Protein AF-A0A8T6TH64-F1 (afdb_monomer)

Secondary structure (DSSP, 8-state):
--GGGTHHHHHHHHHHHT--HHHHHHHHHHHHHHHHTTGGGSPPHHHHHHHHTTS-EEEE---TTHHHHTTT----SEEEE-THHHHHHHTTT--

Structure (mmCIF, N/CA/C/O backbone):
data_AF-A0A8T6TH64-F1
#
_entry.id   AF-A0A8T6TH64-F1
#
loop_
_atom_site.group_PDB
_atom_site.id
_atom_site.type_symbol
_atom_site.label_atom_id
_atom_site.label_alt_id
_atom_site.label_comp_id
_atom_site.label_asym_id
_atom_site.label_entity_id
_atom_site.label_seq_id
_atom_site.pdbx_PDB_ins_code
_atom_site.Cartn_x
_atom_site.Cartn_y
_atom_site.Cartn_z
_atom_site.occupancy
_atom_site.B_iso_or_equiv
_atom_site.auth_seq_id
_atom_site.auth_comp_id
_atom_site.auth_asym_id
_atom_site.auth_atom_id
_atom_site.pdbx_PDB_model_num
ATOM 1 N N . MET A 1 1 ? 5.323 10.216 -2.549 1.00 64.62 1 MET A N 1
ATOM 2 C CA . MET A 1 1 ? 6.355 9.314 -1.977 1.00 64.62 1 MET A CA 1
ATOM 3 C C . MET A 1 1 ? 7.738 9.858 -2.325 1.00 64.62 1 MET A C 1
ATOM 5 O O . MET A 1 1 ? 7.853 10.491 -3.363 1.00 64.62 1 MET A O 1
ATOM 9 N N . LYS A 1 2 ? 8.769 9.644 -1.494 1.00 85.81 2 LYS A N 1
ATOM 10 C CA . LYS A 1 2 ? 10.169 9.935 -1.868 1.00 85.81 2 LYS A CA 1
ATOM 11 C C . LYS A 1 2 ? 10.774 8.686 -2.507 1.00 85.81 2 LYS A C 1
ATOM 13 O O . LYS A 1 2 ? 11.131 7.762 -1.775 1.00 85.81 2 LYS A O 1
ATOM 18 N N . PHE A 1 3 ? 10.789 8.623 -3.838 1.00 86.19 3 PHE A N 1
ATOM 19 C CA . PHE A 1 3 ? 11.204 7.429 -4.585 1.00 86.19 3 PHE A CA 1
ATOM 20 C C . PHE A 1 3 ? 12.642 7.012 -4.266 1.00 86.19 3 PHE A C 1
ATOM 22 O O . PHE A 1 3 ? 12.934 5.827 -4.167 1.00 86.19 3 PHE A O 1
ATOM 29 N N . GLU A 1 4 ? 13.511 7.973 -3.970 1.00 94.12 4 GLU A N 1
ATOM 30 C CA . GLU A 1 4 ? 14.923 7.756 -3.647 1.00 94.12 4 GLU A CA 1
ATOM 31 C C . GLU A 1 4 ? 15.105 6.847 -2.423 1.00 94.12 4 GLU A C 1
ATOM 33 O O . GLU A 1 4 ? 16.090 6.122 -2.315 1.00 94.12 4 GLU A O 1
ATOM 38 N N . LYS A 1 5 ? 14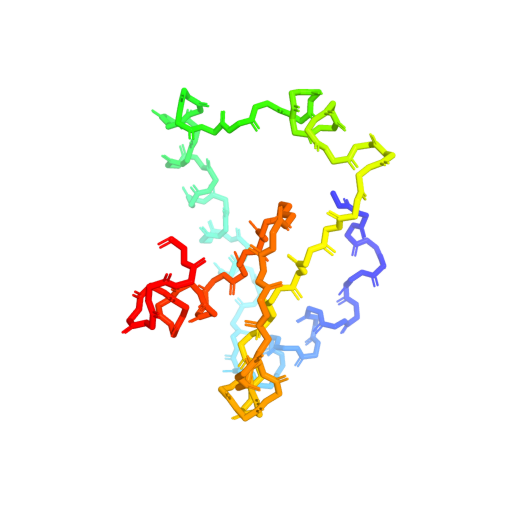.138 6.847 -1.493 1.00 94.50 5 LYS A N 1
ATOM 39 C CA . LYS A 1 5 ? 14.148 5.945 -0.330 1.00 94.50 5 LYS A CA 1
ATOM 40 C C . LYS A 1 5 ? 13.709 4.517 -0.664 1.00 9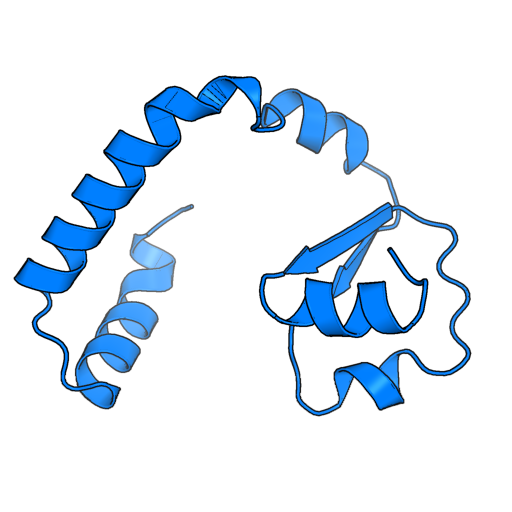4.50 5 LYS A C 1
ATOM 42 O O . LYS A 1 5 ? 13.979 3.609 0.115 1.00 94.50 5 LYS A O 1
ATOM 47 N N . TRP A 1 6 ? 12.995 4.339 -1.770 1.00 93.19 6 TRP A N 1
ATOM 48 C CA . TRP A 1 6 ? 12.385 3.082 -2.208 1.00 93.19 6 TRP A CA 1
ATOM 49 C C . TRP A 1 6 ? 13.141 2.415 -3.361 1.00 93.19 6 TRP A C 1
ATOM 51 O O . TRP A 1 6 ? 12.970 1.221 -3.590 1.00 93.19 6 TRP A O 1
ATOM 61 N N . GLU A 1 7 ? 13.991 3.164 -4.064 1.00 94.62 7 GLU A N 1
ATOM 62 C CA . GLU A 1 7 ? 14.659 2.730 -5.291 1.00 94.62 7 GLU A CA 1
ATOM 63 C C . GLU A 1 7 ? 15.431 1.411 -5.124 1.00 94.62 7 GLU A C 1
ATOM 65 O O . GLU A 1 7 ? 15.393 0.559 -6.012 1.00 94.62 7 GLU A O 1
ATOM 70 N N . SER A 1 8 ? 16.107 1.204 -3.988 1.00 95.69 8 SER A N 1
ATOM 71 C CA . SER A 1 8 ? 16.842 -0.041 -3.727 1.00 95.69 8 SER A CA 1
ATOM 72 C C . SER A 1 8 ? 15.921 -1.261 -3.653 1.00 95.69 8 SER A C 1
ATOM 74 O O . SER A 1 8 ? 16.237 -2.298 -4.235 1.00 95.69 8 SER A O 1
ATOM 76 N N . TYR A 1 9 ? 14.770 -1.133 -2.989 1.00 95.25 9 TYR A N 1
ATOM 77 C CA . TYR A 1 9 ? 13.765 -2.192 -2.902 1.00 95.25 9 TYR A CA 1
ATOM 78 C C . TYR A 1 9 ? 13.119 -2.451 -4.260 1.00 95.25 9 TYR A C 1
ATOM 80 O O . TYR A 1 9 ? 13.010 -3.603 -4.667 1.00 95.25 9 TYR A O 1
ATOM 88 N N . TYR A 1 10 ? 12.767 -1.392 -4.994 1.00 94.25 10 TYR A N 1
ATOM 89 C CA . TYR A 1 10 ? 12.234 -1.508 -6.353 1.00 94.25 10 TYR A CA 1
ATOM 90 C C . TYR A 1 10 ? 13.186 -2.293 -7.267 1.00 94.25 10 TYR A C 1
ATOM 92 O O . TYR A 1 10 ? 12.782 -3.278 -7.882 1.00 94.25 10 TYR A O 1
ATOM 100 N N . LYS A 1 11 ? 14.476 -1.934 -7.287 1.00 94.88 11 LYS A N 1
ATOM 101 C CA . LYS A 1 11 ? 15.492 -2.654 -8.073 1.00 94.88 11 LYS A CA 1
ATOM 102 C C . LYS A 1 11 ? 15.616 -4.123 -7.664 1.00 94.88 11 LYS A C 1
ATOM 104 O O . LYS A 1 11 ? 15.781 -4.974 -8.535 1.00 94.88 11 LYS A O 1
ATOM 109 N N . ALA A 1 12 ? 15.524 -4.425 -6.367 1.00 96.81 12 ALA A N 1
ATOM 110 C CA . ALA A 1 12 ? 15.549 -5.802 -5.877 1.00 96.81 12 ALA A CA 1
ATOM 111 C C . ALA A 1 12 ? 14.331 -6.607 -6.360 1.00 96.81 12 ALA A C 1
ATOM 113 O O . ALA A 1 12 ? 14.499 -7.743 -6.797 1.00 96.81 12 ALA A O 1
ATOM 114 N N . VAL A 1 13 ? 13.137 -6.006 -6.346 1.00 95.38 13 VAL A N 1
ATOM 115 C CA . VAL A 1 13 ? 11.900 -6.627 -6.847 1.00 95.38 13 VAL A CA 1
ATOM 116 C C . VAL A 1 13 ? 11.981 -6.883 -8.352 1.00 95.38 13 VAL A C 1
ATOM 118 O O . VAL A 1 13 ? 11.727 -8.001 -8.791 1.00 95.38 13 VAL A O 1
ATOM 121 N N . ILE A 1 14 ? 12.391 -5.891 -9.148 1.00 96.31 14 ILE A N 1
ATOM 122 C CA . ILE A 1 14 ? 12.554 -6.055 -10.603 1.00 96.31 14 ILE A CA 1
ATOM 123 C C . ILE A 1 14 ? 13.512 -7.210 -10.914 1.00 96.31 14 ILE A C 1
ATOM 125 O O . ILE A 1 14 ? 13.192 -8.082 -11.724 1.00 96.31 14 ILE A O 1
ATOM 129 N N . ALA A 1 15 ? 14.653 -7.260 -10.219 1.00 95.94 15 ALA A N 1
ATOM 130 C CA . ALA A 1 15 ? 15.627 -8.332 -10.380 1.00 95.94 15 ALA A CA 1
ATOM 131 C C . ALA A 1 15 ? 15.067 -9.706 -9.971 1.00 95.94 15 ALA A C 1
ATOM 133 O O . ALA A 1 15 ? 15.308 -10.684 -10.676 1.00 95.94 15 ALA A O 1
ATOM 134 N N . SER A 1 16 ? 14.309 -9.797 -8.870 1.00 97.69 16 SER A N 1
ATOM 135 C CA . SER A 1 16 ? 13.738 -11.072 -8.412 1.00 97.69 16 SER A CA 1
ATOM 136 C C . SER A 1 16 ? 12.615 -11.586 -9.312 1.00 97.69 16 SER A C 1
ATOM 138 O O . SER A 1 16 ? 12.470 -12.794 -9.473 1.00 97.69 16 SER A O 1
ATOM 140 N N . MET A 1 17 ? 11.823 -10.681 -9.888 1.00 95.56 17 MET A N 1
ATOM 141 C CA . MET A 1 17 ? 10.693 -11.024 -10.758 1.00 95.56 17 MET A CA 1
ATOM 142 C C . MET A 1 17 ? 11.124 -11.264 -12.214 1.00 95.56 17 MET A C 1
ATOM 144 O O . MET A 1 17 ? 10.354 -11.810 -13.000 1.00 95.56 17 MET A O 1
ATOM 148 N N . GLY A 1 18 ? 12.351 -10.870 -12.581 1.00 96.38 18 GLY A N 1
ATOM 149 C CA . GLY A 1 18 ? 12.859 -10.977 -13.950 1.00 96.38 18 GLY A CA 1
ATOM 150 C C . GLY A 1 18 ? 12.206 -9.983 -14.911 1.00 96.38 18 GLY A C 1
ATOM 151 O O . GLY A 1 18 ? 12.072 -10.271 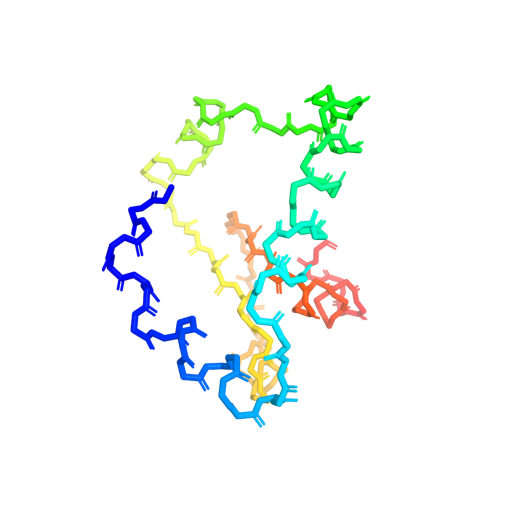-16.100 1.00 96.38 18 GLY A O 1
ATOM 152 N N . TYR A 1 19 ? 11.761 -8.836 -14.396 1.00 95.88 19 TYR A N 1
ATOM 153 C CA . TYR A 1 19 ? 11.087 -7.816 -15.191 1.00 95.88 19 TYR A CA 1
ATOM 154 C C . TYR A 1 19 ? 12.080 -6.917 -15.929 1.00 95.88 19 TYR A C 1
ATOM 156 O O . TYR A 1 19 ? 13.183 -6.635 -15.459 1.00 95.88 19 TYR A O 1
ATOM 164 N N . ASP A 1 20 ? 11.662 -6.450 -17.103 1.00 96.38 20 ASP A N 1
ATOM 165 C CA . ASP A 1 20 ? 12.345 -5.380 -17.818 1.00 96.38 20 ASP A CA 1
ATOM 166 C C . ASP A 1 20 ? 11.937 -4.047 -17.187 1.00 96.38 20 ASP A C 1
ATOM 168 O O . ASP A 1 20 ? 10.757 -3.691 -17.183 1.00 96.38 20 ASP A O 1
ATOM 172 N N . ARG A 1 21 ? 12.915 -3.334 -16.625 1.00 94.19 21 ARG A N 1
ATOM 173 C CA . ARG A 1 21 ? 12.687 -2.080 -15.903 1.00 94.19 21 ARG A CA 1
ATOM 174 C C . ARG A 1 21 ? 12.043 -1.010 -16.784 1.00 94.19 21 ARG A C 1
ATOM 176 O O . ARG A 1 21 ? 11.129 -0.331 -16.331 1.00 94.19 21 ARG A O 1
ATOM 183 N N . ASP A 1 22 ? 12.529 -0.844 -18.010 1.00 95.88 22 ASP A N 1
ATOM 184 C CA . ASP A 1 22 ? 12.059 0.222 -18.894 1.00 95.88 22 ASP A CA 1
ATOM 185 C C . ASP A 1 22 ? 10.603 -0.041 -19.292 1.00 95.88 22 ASP A C 1
ATOM 187 O O . ASP A 1 22 ? 9.780 0.874 -19.340 1.00 95.88 22 ASP A O 1
ATOM 191 N N . ARG A 1 23 ? 10.249 -1.312 -19.514 1.00 96.81 23 ARG A N 1
ATOM 192 C CA . ARG A 1 23 ? 8.860 -1.715 -19.757 1.00 96.81 23 ARG A CA 1
ATOM 193 C C . ARG A 1 23 ? 7.975 -1.555 -18.524 1.00 96.81 23 ARG A C 1
ATOM 195 O O . ARG A 1 23 ? 6.837 -1.126 -18.690 1.00 96.81 23 ARG A O 1
ATOM 202 N N . ASP A 1 24 ? 8.469 -1.879 -17.329 1.00 95.50 24 ASP A N 1
ATOM 203 C CA . ASP A 1 24 ? 7.731 -1.670 -16.074 1.00 95.50 24 ASP A CA 1
ATOM 204 C C . ASP A 1 24 ? 7.390 -0.185 -15.879 1.00 95.50 24 ASP A C 1
ATOM 206 O O . ASP A 1 24 ? 6.227 0.167 -15.676 1.00 95.50 24 ASP A O 1
ATOM 210 N N . GLU A 1 25 ? 8.370 0.703 -16.086 1.00 93.81 25 GLU A N 1
ATOM 211 C CA . GLU A 1 25 ? 8.167 2.153 -16.014 1.00 93.81 25 GLU A CA 1
ATOM 212 C C . GLU A 1 25 ? 7.164 2.642 -17.078 1.00 93.81 25 GLU A C 1
ATOM 214 O O . GLU A 1 25 ? 6.266 3.425 -16.761 1.00 93.81 25 GLU A O 1
ATOM 219 N N . VAL A 1 26 ? 7.235 2.142 -18.321 1.00 97.44 26 VAL A N 1
ATOM 220 C CA . VAL A 1 26 ? 6.252 2.469 -19.376 1.00 97.44 26 VAL A CA 1
ATOM 221 C C . VAL A 1 26 ? 4.831 2.077 -18.966 1.00 97.44 26 VAL A C 1
ATOM 223 O O . VAL A 1 26 ? 3.906 2.876 -19.127 1.00 97.44 26 VAL A O 1
ATOM 226 N N . VAL A 1 27 ? 4.643 0.874 -18.422 1.00 96.31 27 VAL A N 1
ATOM 227 C CA . VAL A 1 27 ? 3.323 0.407 -17.972 1.00 96.31 27 VAL A CA 1
ATOM 228 C C . VAL A 1 27 ? 2.837 1.222 -16.768 1.00 96.31 27 VAL A C 1
ATOM 230 O O . VAL A 1 27 ? 1.659 1.579 -16.713 1.00 96.31 27 VAL A O 1
ATOM 233 N N . ALA A 1 28 ? 3.729 1.599 -15.847 1.00 93.69 28 ALA A N 1
ATOM 234 C CA . ALA A 1 28 ? 3.393 2.477 -14.728 1.00 93.69 28 ALA A CA 1
ATOM 235 C C . ALA A 1 28 ? 2.884 3.852 -15.202 1.00 93.69 28 ALA A C 1
ATOM 237 O O . ALA A 1 28 ? 1.885 4.354 -14.680 1.00 93.69 28 ALA A O 1
ATOM 238 N N . TYR A 1 29 ? 3.505 4.442 -16.231 1.00 95.56 29 TYR A N 1
ATOM 239 C CA . TYR A 1 29 ? 3.013 5.684 -16.837 1.00 95.56 29 TYR A CA 1
ATOM 240 C C . TYR A 1 29 ? 1.650 5.508 -17.508 1.00 95.56 29 TYR A C 1
ATOM 242 O O . TYR A 1 29 ? 0.778 6.357 -17.332 1.00 95.56 29 TYR A O 1
ATOM 250 N N . GLN A 1 30 ? 1.439 4.405 -18.231 1.00 96.69 30 GLN A N 1
ATOM 251 C CA . GLN A 1 30 ? 0.145 4.109 -18.852 1.00 96.69 30 GLN A CA 1
ATOM 252 C C . GLN A 1 30 ? -0.970 3.993 -17.809 1.00 96.69 30 GLN A C 1
ATOM 254 O O . GLN A 1 30 ? -2.028 4.600 -17.975 1.00 96.69 30 GLN A O 1
ATOM 259 N N . LEU A 1 31 ? -0.722 3.268 -16.714 1.00 94.44 31 LEU A N 1
ATOM 260 C CA . LEU A 1 31 ? -1.668 3.163 -15.606 1.00 94.44 31 LEU A CA 1
ATOM 261 C C . LEU A 1 31 ? -1.948 4.535 -14.980 1.00 94.44 31 LEU A C 1
ATOM 263 O O . LEU A 1 31 ? -3.105 4.871 -14.753 1.00 94.44 31 LEU A O 1
ATOM 267 N N . SER A 1 32 ? -0.910 5.343 -14.748 1.00 92.62 32 SER A N 1
ATOM 268 C CA . SER A 1 32 ? -1.060 6.705 -14.220 1.00 92.62 32 SER A CA 1
ATOM 269 C C . SER A 1 32 ? -1.980 7.561 -15.099 1.00 92.62 32 SER A C 1
ATOM 271 O O . SER A 1 32 ? -2.892 8.211 -14.593 1.00 92.62 32 SER A O 1
ATOM 273 N N . SER A 1 33 ? -1.818 7.493 -16.426 1.00 93.88 33 SER A N 1
ATOM 274 C CA . SER A 1 33 ? -2.709 8.183 -17.365 1.00 93.88 33 SER A CA 1
ATOM 275 C C . SER A 1 33 ? -4.154 7.684 -17.289 1.00 93.88 33 SER A C 1
ATOM 277 O O . SER A 1 33 ? -5.066 8.499 -17.307 1.00 93.88 33 SER A O 1
ATOM 279 N N . MET A 1 34 ? -4.379 6.374 -17.148 1.00 93.00 34 MET A N 1
ATOM 280 C CA . MET A 1 34 ? -5.733 5.817 -16.993 1.00 93.00 34 MET A CA 1
ATOM 281 C C . MET A 1 34 ? -6.399 6.223 -15.671 1.00 93.00 34 MET A C 1
ATOM 283 O O . MET A 1 34 ? -7.624 6.314 -15.595 1.00 93.00 34 MET A O 1
ATOM 287 N N . LEU A 1 35 ? -5.607 6.423 -14.616 1.00 90.25 35 LEU A N 1
ATOM 288 C CA . LEU A 1 35 ? -6.101 6.849 -13.309 1.00 90.25 35 LEU A CA 1
ATOM 289 C C . LEU A 1 35 ? -6.402 8.351 -13.255 1.00 90.25 35 LEU A C 1
ATOM 291 O O . LEU A 1 35 ? -7.246 8.748 -12.457 1.00 90.25 35 LEU A O 1
ATOM 295 N N . ALA A 1 36 ? -5.776 9.169 -14.107 1.00 89.50 36 ALA A N 1
ATOM 296 C CA . ALA A 1 36 ? -6.073 10.600 -14.201 1.00 89.50 36 ALA A CA 1
ATOM 297 C C . ALA A 1 36 ? -7.545 10.862 -14.572 1.00 89.50 36 ALA A C 1
ATOM 299 O O . ALA A 1 36 ? -8.172 11.759 -14.019 1.00 89.50 36 ALA A O 1
ATOM 300 N N . ASP A 1 37 ? -8.138 10.011 -15.414 1.00 88.38 37 ASP A N 1
ATOM 301 C CA . ASP A 1 37 ? -9.563 10.087 -15.774 1.00 88.38 37 ASP A CA 1
ATOM 302 C C . ASP A 1 37 ? -10.511 9.691 -14.620 1.00 88.38 37 ASP A C 1
ATOM 304 O O . ASP A 1 37 ? -11.730 9.773 -14.759 1.00 88.38 37 ASP A O 1
ATOM 308 N N . ARG A 1 38 ? -9.962 9.221 -13.492 1.00 87.75 38 ARG A N 1
ATOM 309 C CA . ARG A 1 38 ? -10.686 8.799 -12.281 1.00 87.75 38 ARG A CA 1
ATOM 310 C C . ARG A 1 38 ? -10.299 9.629 -11.062 1.00 87.75 38 ARG A C 1
ATOM 312 O O . ARG A 1 38 ? -10.478 9.179 -9.931 1.00 87.75 38 ARG A O 1
ATOM 319 N N . GLU A 1 39 ? -9.723 10.811 -11.271 1.00 84.38 39 GLU A N 1
ATOM 320 C CA . GLU A 1 39 ? -9.272 11.678 -10.181 1.00 84.38 39 GLU A CA 1
ATOM 321 C C . GLU A 1 39 ? -10.422 12.052 -9.227 1.00 84.38 39 GLU A C 1
ATOM 323 O O . GLU A 1 39 ? -10.212 12.166 -8.024 1.00 84.38 39 GLU A O 1
ATOM 328 N N . ASP A 1 40 ? -11.654 12.127 -9.735 1.00 87.31 40 ASP A N 1
ATOM 329 C CA . ASP A 1 40 ? -12.879 12.360 -8.962 1.00 87.31 40 ASP A CA 1
ATOM 330 C C . ASP A 1 40 ? -13.233 11.226 -7.979 1.00 87.31 40 ASP A C 1
ATOM 332 O O . ASP A 1 40 ? -13.975 11.445 -7.022 1.00 87.31 40 ASP A O 1
ATOM 336 N N . GLN A 1 41 ? -12.699 10.020 -8.193 1.00 87.06 41 GLN A N 1
ATOM 337 C CA . GLN A 1 41 ? -12.863 8.862 -7.306 1.00 87.06 41 GLN A CA 1
ATOM 338 C C . GLN A 1 41 ? -11.767 8.779 -6.236 1.00 87.06 41 GLN A C 1
ATOM 340 O O . GLN A 1 41 ? -11.837 7.926 -5.348 1.00 87.06 41 GLN A O 1
ATOM 345 N N . LEU A 1 42 ? -10.740 9.630 -6.316 1.00 85.12 42 LEU A N 1
ATOM 346 C CA . LEU A 1 42 ? -9.656 9.669 -5.344 1.00 85.12 42 LEU A CA 1
ATOM 347 C C . LEU A 1 42 ? -9.992 10.644 -4.218 1.00 85.12 42 LEU A C 1
ATOM 349 O O . LEU A 1 42 ? -10.444 11.761 -4.449 1.00 85.12 42 LEU A O 1
ATOM 353 N N . VAL A 1 43 ? -9.709 10.239 -2.980 1.00 87.12 43 VAL A N 1
ATOM 354 C CA . VAL A 1 43 ? -9.789 11.149 -1.832 1.00 87.12 43 VAL A CA 1
ATOM 355 C C . VAL A 1 43 ? -8.597 12.116 -1.896 1.00 87.12 43 VAL A C 1
ATOM 357 O O . VAL A 1 43 ? -7.450 11.648 -1.887 1.00 87.12 43 VAL A O 1
ATOM 360 N N . PRO A 1 44 ? -8.815 13.445 -1.940 1.00 90.19 44 PRO A N 1
ATOM 361 C CA . PRO A 1 44 ? -7.734 14.423 -1.923 1.00 90.19 44 PRO A CA 1
ATOM 362 C C . PRO A 1 44 ? -6.833 14.259 -0.695 1.00 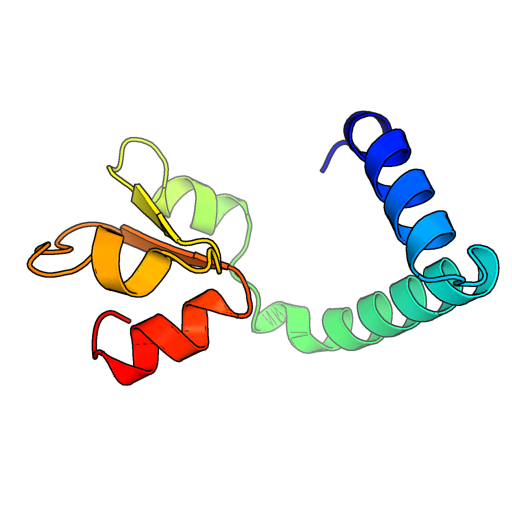90.19 44 PRO A C 1
ATOM 364 O O . PRO A 1 44 ? -7.296 13.967 0.408 1.00 90.19 44 PRO A O 1
ATOM 367 N N . LEU A 1 45 ? -5.527 14.499 -0.854 1.00 89.56 45 LEU A N 1
ATOM 368 C CA . LEU A 1 45 ? -4.558 14.305 0.235 1.00 89.56 45 LEU A CA 1
ATOM 369 C C . LEU A 1 45 ? -4.852 15.161 1.471 1.00 89.56 45 LEU A C 1
ATOM 371 O O . LEU A 1 45 ? -4.613 14.703 2.588 1.00 89.56 45 LEU A O 1
ATOM 375 N N . ASP A 1 46 ? -5.356 16.380 1.285 1.00 94.00 46 ASP A N 1
ATOM 376 C CA . ASP A 1 46 ? -5.714 17.258 2.400 1.00 94.00 46 ASP A CA 1
ATOM 377 C C . ASP A 1 46 ? -6.937 16.732 3.162 1.00 94.00 46 ASP A C 1
ATOM 379 O O . ASP A 1 46 ? -6.944 16.751 4.390 1.00 94.00 46 ASP A O 1
ATOM 383 N N . GLU A 1 47 ? -7.923 16.164 2.464 1.00 93.38 47 GLU A N 1
ATOM 384 C CA . GLU A 1 47 ? -9.075 15.515 3.097 1.00 93.38 47 GLU A CA 1
ATOM 385 C C . GLU A 1 47 ? -8.641 14.267 3.874 1.00 93.38 47 GLU A C 1
ATOM 387 O O . GLU A 1 47 ? -8.933 14.133 5.064 1.00 93.38 47 GLU A O 1
ATOM 392 N N . LEU A 1 48 ? -7.836 13.404 3.247 1.00 92.06 48 LEU A N 1
ATOM 393 C CA . LEU A 1 48 ? -7.277 12.220 3.900 1.00 92.06 48 LEU A CA 1
ATOM 394 C C . LEU A 1 48 ? -6.444 12.591 5.138 1.00 92.06 48 LEU A C 1
ATOM 396 O O . LEU A 1 48 ? -6.477 11.897 6.158 1.00 92.06 48 LEU A O 1
ATOM 400 N N . ARG A 1 49 ? -5.695 13.698 5.072 1.00 94.31 49 ARG A N 1
ATOM 401 C CA . ARG A 1 49 ? -4.911 14.205 6.200 1.00 94.31 49 ARG A CA 1
ATOM 402 C C . ARG A 1 49 ? -5.809 14.583 7.369 1.00 94.31 49 ARG A C 1
ATOM 404 O O . ARG A 1 49 ? -5.485 14.202 8.493 1.00 94.31 49 ARG A O 1
ATOM 411 N N . GLU A 1 50 ? -6.899 15.300 7.129 1.00 94.56 50 GLU A N 1
ATOM 412 C CA . GLU A 1 50 ? -7.833 15.683 8.192 1.00 94.56 50 GLU A CA 1
ATOM 413 C C . GLU A 1 50 ? -8.570 14.466 8.778 1.00 94.56 50 GLU A C 1
ATOM 415 O O . GLU A 1 50 ? -8.806 14.428 9.984 1.00 94.56 50 GLU A O 1
ATOM 420 N N . MET A 1 51 ? -8.822 13.419 7.980 1.00 91.50 51 MET A N 1
ATOM 421 C CA . MET A 1 51 ? -9.368 12.147 8.481 1.00 91.50 51 MET A CA 1
ATOM 422 C C . MET A 1 51 ? -8.404 11.394 9.413 1.00 91.50 51 MET A C 1
ATOM 424 O O . MET A 1 51 ? -8.845 10.712 10.337 1.00 91.50 51 MET A O 1
ATOM 428 N N . ILE A 1 52 ? -7.091 11.474 9.168 1.00 94.38 52 ILE A N 1
ATOM 429 C CA . ILE A 1 52 ? -6.075 10.676 9.882 1.00 94.38 52 ILE A CA 1
ATOM 430 C C . ILE A 1 52 ? -5.452 11.438 11.058 1.00 94.38 52 ILE A C 1
ATOM 432 O O . ILE A 1 52 ? -5.086 10.847 12.077 1.00 94.38 52 ILE A O 1
ATOM 436 N N . LYS A 1 53 ? -5.261 12.752 10.927 1.00 95.31 53 LYS A N 1
ATOM 437 C CA . LYS A 1 53 ? -4.454 13.540 11.862 1.00 95.31 53 LYS A CA 1
ATOM 438 C C . LYS A 1 53 ? -5.053 13.512 13.270 1.00 95.31 53 LYS A C 1
ATOM 440 O O . LYS A 1 53 ? -6.170 13.955 13.506 1.00 95.31 53 LYS A O 1
ATOM 445 N N . GLY A 1 54 ? -4.260 13.032 14.228 1.00 94.75 54 GLY A N 1
ATOM 446 C CA . GLY A 1 54 ? -4.665 12.934 15.634 1.00 94.75 54 GLY A CA 1
ATOM 447 C C . GLY A 1 54 ? -5.630 11.784 15.939 1.00 94.75 54 GLY A C 1
ATOM 448 O O . GLY A 1 54 ? -6.039 11.650 17.089 1.00 94.75 54 GLY A O 1
ATOM 449 N N . GLN A 1 55 ? -5.970 10.952 14.949 1.00 93.00 55 GLN A N 1
ATOM 450 C CA . GLN A 1 55 ? -6.799 9.765 15.134 1.00 93.00 55 GLN A CA 1
ATOM 451 C C . GLN A 1 55 ? -5.940 8.523 15.380 1.00 93.00 55 GLN A C 1
ATOM 453 O O . GLN A 1 55 ? -4.811 8.411 14.898 1.00 93.00 55 GLN A O 1
ATOM 458 N N . HIS A 1 56 ? -6.502 7.559 16.106 1.00 92.88 56 HIS A N 1
ATOM 459 C CA . HIS A 1 56 ? -5.975 6.201 16.114 1.00 92.88 56 HIS A CA 1
ATOM 460 C C . HIS A 1 56 ? -6.375 5.517 14.801 1.00 92.88 56 HIS A C 1
ATOM 462 O O . HIS A 1 56 ? -7.549 5.537 14.430 1.00 92.88 56 HIS A O 1
ATOM 468 N N . VAL A 1 57 ? -5.415 4.926 14.090 1.00 93.94 57 VAL A N 1
ATOM 469 C CA . VAL A 1 57 ? -5.653 4.308 12.778 1.00 93.94 57 VAL A CA 1
ATOM 470 C C . VAL A 1 57 ? -5.096 2.895 12.769 1.00 93.94 57 VAL A C 1
ATOM 472 O O . VAL A 1 57 ? -3.949 2.670 13.154 1.00 93.94 57 VAL A O 1
ATOM 475 N N . PHE A 1 58 ? -5.904 1.955 12.291 1.00 94.38 58 PHE A N 1
ATOM 476 C CA . PHE A 1 58 ? -5.474 0.594 12.006 1.00 94.38 58 PHE A CA 1
ATOM 477 C C . PHE A 1 58 ? -5.085 0.491 10.534 1.00 94.38 58 PHE A C 1
ATOM 479 O O . PHE A 1 58 ? -5.902 0.770 9.655 1.00 94.38 58 PHE A O 1
ATOM 486 N N . VAL A 1 59 ? -3.839 0.100 10.270 1.00 94.62 59 VAL A N 1
ATOM 487 C CA . VAL A 1 59 ? -3.324 -0.124 8.915 1.00 94.62 59 VAL A CA 1
ATOM 488 C C . VAL A 1 59 ? -3.091 -1.616 8.728 1.00 94.62 59 VAL A C 1
ATOM 490 O O . VAL A 1 59 ? -2.315 -2.217 9.469 1.00 94.62 59 VAL A O 1
ATOM 493 N N . PHE A 1 60 ? -3.756 -2.204 7.740 1.00 96.19 60 PHE A N 1
ATOM 494 C CA . PHE A 1 60 ? -3.724 -3.637 7.473 1.00 96.19 60 PHE A CA 1
ATOM 495 C C . PHE A 1 60 ? -2.954 -3.910 6.182 1.00 96.19 60 PHE A C 1
ATOM 497 O O . PHE A 1 60 ? -3.360 -3.472 5.104 1.00 96.19 60 PHE A O 1
ATOM 504 N N . GLY A 1 61 ? -1.845 -4.637 6.299 1.00 95.38 61 GLY A N 1
ATOM 505 C CA . GLY A 1 61 ? -1.131 -5.220 5.163 1.00 95.38 61 GLY A CA 1
ATOM 506 C C . GL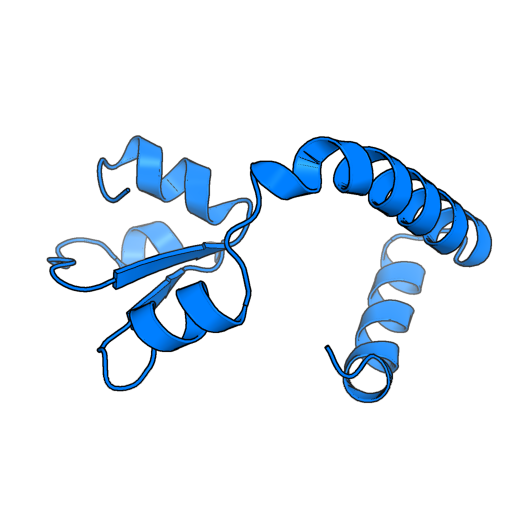Y A 1 61 ? -1.528 -6.679 4.954 1.00 95.38 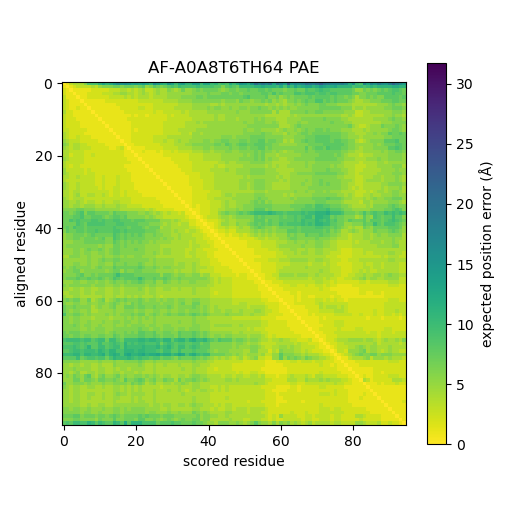61 GLY A C 1
ATOM 507 O O . GLY A 1 61 ? -2.029 -7.322 5.873 1.00 95.38 61 GLY A O 1
ATOM 508 N N . ASP A 1 62 ? -1.272 -7.220 3.764 1.00 95.56 62 ASP A N 1
ATOM 509 C CA . ASP A 1 62 ? -1.677 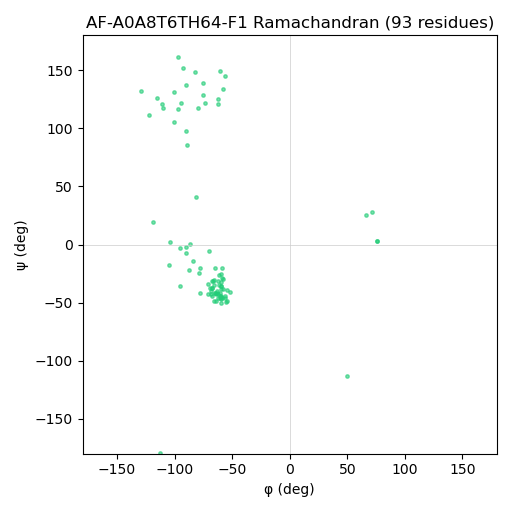-8.584 3.395 1.00 95.56 62 ASP A CA 1
ATOM 510 C C . ASP A 1 62 ? -0.725 -9.683 3.911 1.00 95.56 62 ASP A C 1
ATOM 512 O O . ASP A 1 62 ? -0.387 -10.638 3.211 1.00 95.56 62 ASP A O 1
ATOM 516 N N . GLY A 1 63 ? -0.252 -9.547 5.151 1.00 94.12 63 GLY A N 1
ATOM 517 C CA . GLY A 1 63 ? 0.602 -10.554 5.776 1.00 94.12 63 GLY A CA 1
ATOM 518 C C . GLY A 1 63 ? -0.106 -11.916 5.875 1.00 94.12 63 GLY A C 1
ATOM 519 O O . GLY A 1 63 ? -1.330 -11.968 6.028 1.00 94.12 63 GLY A O 1
ATOM 520 N N . PRO A 1 64 ? 0.632 -13.040 5.822 1.00 94.19 64 PRO A N 1
ATOM 521 C CA . PRO A 1 64 ? 0.033 -14.369 5.944 1.00 94.19 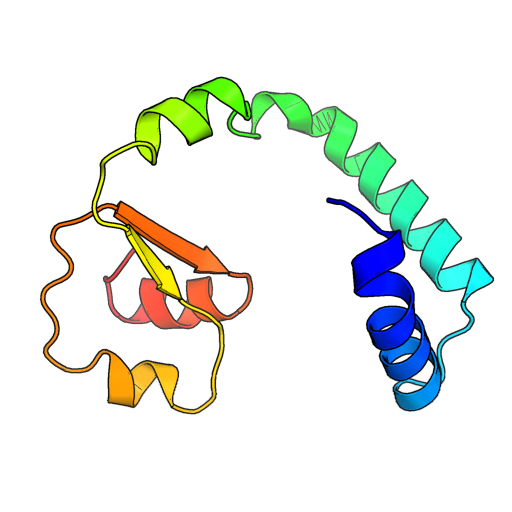64 PRO A CA 1
ATOM 522 C C . PRO A 1 64 ? -0.665 -14.584 7.294 1.00 94.19 64 PRO A C 1
ATOM 524 O O . PRO A 1 64 ? -1.614 -15.353 7.340 1.00 94.19 64 PRO A O 1
ATOM 527 N N . SER A 1 65 ? -0.236 -13.880 8.349 1.00 95.31 65 SER A N 1
ATOM 528 C CA . SER A 1 65 ? -0.829 -13.915 9.692 1.00 95.31 65 SER A CA 1
ATOM 529 C C . SER A 1 65 ? -1.989 -12.937 9.898 1.00 95.31 65 SER A C 1
ATOM 531 O O . SER A 1 65 ? -2.531 -12.871 10.997 1.00 95.31 65 SER A O 1
ATOM 533 N N . LEU A 1 66 ? -2.373 -12.149 8.879 1.00 94.81 66 LEU A N 1
ATOM 534 C CA . LEU A 1 66 ? -3.348 -11.061 9.036 1.00 94.81 66 LEU A CA 1
ATOM 535 C C . LEU A 1 66 ? -4.640 -11.543 9.703 1.00 94.81 66 LEU A C 1
ATOM 537 O O . LEU A 1 66 ? -5.199 -10.835 10.530 1.00 94.81 66 LEU A O 1
ATOM 541 N N . VAL A 1 67 ? -5.124 -12.728 9.332 1.00 93.56 67 VAL A N 1
ATOM 542 C CA . VAL A 1 67 ? -6.396 -13.268 9.823 1.00 93.56 67 VAL A CA 1
ATOM 543 C C . VAL A 1 67 ? -6.312 -13.626 11.302 1.00 93.56 67 VAL A C 1
ATOM 545 O O . VAL A 1 67 ? -7.249 -13.355 12.054 1.00 93.56 67 VAL A O 1
ATOM 548 N N . GLU A 1 68 ? -5.208 -14.240 11.706 1.00 94.75 68 GLU A N 1
ATOM 549 C CA . GLU A 1 68 ? -4.948 -14.658 13.075 1.00 94.75 68 GLU A CA 1
ATOM 550 C C . GLU A 1 68 ? -4.696 -13.441 13.972 1.00 94.75 68 GLU A C 1
ATOM 552 O O . GLU A 1 68 ? -5.257 -13.361 15.064 1.00 94.75 68 GLU A O 1
ATOM 557 N N . ASP A 1 69 ? -3.925 -12.467 13.484 1.00 93.94 69 ASP A N 1
ATOM 558 C CA . ASP A 1 69 ? -3.525 -11.274 14.236 1.00 93.94 69 ASP A CA 1
ATOM 559 C C . ASP A 1 69 ? -4.717 -10.361 14.572 1.00 93.94 69 ASP A C 1
ATOM 561 O O . ASP A 1 69 ? -4.718 -9.689 15.603 1.00 93.94 69 ASP A O 1
ATOM 565 N N . ILE A 1 70 ? -5.747 -10.338 13.717 1.00 93.12 70 ILE A N 1
ATOM 566 C CA . ILE A 1 70 ? -6.945 -9.501 13.900 1.00 93.12 70 ILE A CA 1
ATOM 567 C C . ILE A 1 70 ? -8.108 -10.240 14.573 1.00 93.12 70 ILE A C 1
ATOM 569 O O . ILE A 1 70 ? -9.163 -9.645 14.811 1.00 93.12 70 ILE A O 1
ATOM 573 N N . ALA A 1 71 ? -7.958 -11.533 14.862 1.00 91.88 71 ALA A N 1
ATOM 574 C CA . ALA A 1 71 ? -9.034 -12.343 15.411 1.00 91.88 71 ALA A CA 1
ATOM 575 C C . ALA A 1 71 ? -9.477 -11.819 16.788 1.00 91.88 71 ALA A C 1
ATOM 577 O O . ALA A 1 71 ? -8.682 -11.682 17.714 1.00 91.88 71 ALA A O 1
ATOM 578 N N . GLY A 1 72 ? -10.773 -11.530 16.930 1.00 87.19 72 GLY A N 1
ATOM 579 C CA . GLY A 1 72 ? -11.351 -11.037 18.184 1.00 87.19 72 GLY A CA 1
ATOM 580 C C . GLY A 1 72 ? -11.054 -9.568 18.507 1.00 87.19 72 GLY A C 1
ATOM 581 O O . GLY A 1 72 ? -11.486 -9.094 19.558 1.00 87.19 72 GLY A O 1
ATOM 582 N N . PHE A 1 73 ? -10.367 -8.835 17.624 1.00 89.56 73 PHE A N 1
ATOM 583 C CA . PHE A 1 73 ? -10.216 -7.389 17.766 1.00 89.56 73 PHE A CA 1
ATOM 584 C C . PHE A 1 73 ? -11.500 -6.650 17.381 1.00 89.56 73 PHE A C 1
ATOM 586 O O . PHE A 1 73 ? -12.152 -6.958 16.385 1.00 89.56 73 PHE A O 1
ATOM 593 N N . ASP A 1 74 ? -11.831 -5.626 18.166 1.00 87.00 74 ASP A N 1
ATOM 594 C CA . ASP A 1 74 ? -12.921 -4.695 17.884 1.00 87.00 74 ASP A CA 1
ATOM 595 C C . ASP A 1 74 ? -12.351 -3.398 17.287 1.00 87.00 74 ASP A C 1
ATOM 597 O O . ASP A 1 74 ? -11.729 -2.582 17.977 1.00 87.00 74 ASP A O 1
ATOM 601 N N . PHE A 1 75 ? -12.535 -3.219 15.979 1.00 89.81 75 PHE A N 1
ATOM 602 C CA . PHE A 1 75 ? -11.997 -2.087 15.227 1.00 89.81 75 PHE A CA 1
ATOM 603 C C . PHE A 1 75 ? -12.971 -0.905 15.224 1.00 89.81 75 PHE A C 1
ATOM 605 O O . PHE A 1 75 ? -13.740 -0.713 14.285 1.00 89.81 75 PHE A O 1
ATOM 612 N N . ARG A 1 76 ? -12.909 -0.073 16.270 1.00 86.56 76 ARG A N 1
ATOM 613 C CA . ARG A 1 76 ? -13.771 1.122 16.419 1.00 86.56 76 ARG A CA 1
ATOM 614 C C . ARG A 1 76 ? -13.207 2.412 15.819 1.00 86.56 76 ARG A C 1
ATOM 616 O O . ARG A 1 76 ? -13.847 3.456 15.912 1.00 86.56 76 ARG A O 1
ATOM 623 N N . SER A 1 77 ? -12.000 2.372 15.263 1.00 89.81 77 SER A N 1
ATOM 624 C CA . SER A 1 77 ? -11.314 3.545 14.703 1.00 89.81 77 SER A CA 1
ATOM 625 C C . SER A 1 77 ? -11.168 3.434 13.185 1.00 89.81 77 SER A C 1
ATOM 627 O O . SER A 1 77 ? -11.614 2.458 12.586 1.00 89.81 77 SER A O 1
ATOM 629 N N . LEU A 1 78 ? -10.546 4.433 12.550 1.00 92.00 78 LEU A N 1
ATOM 630 C CA . LEU A 1 78 ? -10.309 4.422 11.108 1.00 92.00 78 LEU A CA 1
ATOM 631 C C . LEU A 1 78 ? -9.496 3.180 10.702 1.00 92.00 78 LEU A C 1
ATOM 633 O O . LEU A 1 78 ? -8.493 2.843 11.336 1.00 92.00 78 LEU A O 1
ATOM 637 N N . ARG A 1 79 ? -9.944 2.512 9.637 1.00 93.62 79 ARG A N 1
ATOM 638 C CA . ARG A 1 79 ? -9.355 1.288 9.084 1.00 93.62 79 ARG A CA 1
ATOM 639 C C . ARG A 1 79 ? -8.836 1.595 7.685 1.00 93.62 79 ARG A C 1
ATOM 641 O O . ARG A 1 79 ? -9.589 2.096 6.855 1.00 93.62 79 ARG A O 1
ATOM 648 N N . VAL A 1 80 ? -7.567 1.298 7.433 1.00 93.88 80 VAL A N 1
ATOM 649 C CA . VAL A 1 80 ? -6.916 1.468 6.129 1.00 93.88 80 VAL A CA 1
ATOM 650 C C . VAL A 1 80 ? -6.382 0.113 5.692 1.00 93.88 80 VAL A C 1
ATOM 652 O O . VAL A 1 80 ? -5.456 -0.415 6.304 1.00 93.88 80 VAL A O 1
ATOM 655 N N . ALA A 1 81 ? -6.967 -0.458 4.645 1.00 95.50 81 ALA A N 1
ATOM 656 C CA . ALA A 1 81 ? -6.531 -1.730 4.085 1.00 95.50 81 ALA A CA 1
ATOM 657 C C . ALA A 1 81 ? -5.689 -1.505 2.831 1.00 95.50 81 ALA A C 1
ATOM 659 O O . ALA A 1 81 ? -6.069 -0.728 1.956 1.00 95.50 81 ALA A O 1
ATOM 660 N N . ALA A 1 82 ? -4.537 -2.166 2.760 1.00 94.50 82 ALA A N 1
ATOM 661 C CA . ALA A 1 82 ? -3.647 -2.089 1.613 1.00 94.50 82 ALA A CA 1
ATOM 662 C C . ALA A 1 82 ? -3.881 -3.279 0.674 1.00 94.50 82 ALA A C 1
ATOM 664 O O . ALA A 1 82 ? -3.613 -4.422 1.048 1.00 94.50 82 ALA A O 1
ATOM 665 N N . ASP A 1 83 ? -4.333 -2.989 -0.549 1.00 93.06 83 ASP A N 1
ATOM 666 C CA . ASP A 1 83 ? -4.387 -3.941 -1.666 1.00 93.06 83 ASP A CA 1
ATOM 667 C C . ASP A 1 83 ? -5.062 -5.276 -1.276 1.00 93.06 83 ASP A C 1
ATOM 669 O O . ASP A 1 83 ? -6.245 -5.270 -0.919 1.00 93.06 83 ASP A O 1
ATOM 673 N N . GLY A 1 84 ? -4.327 -6.396 -1.252 1.00 93.56 84 GLY A N 1
ATOM 674 C CA . GLY A 1 84 ? -4.850 -7.732 -0.939 1.00 93.56 84 GLY A CA 1
ATOM 675 C C . GLY A 1 84 ? -5.488 -7.880 0.449 1.00 93.56 84 GLY A C 1
ATOM 676 O O . GLY A 1 84 ? -6.406 -8.689 0.621 1.00 93.56 84 GLY A O 1
ATOM 677 N N . ALA A 1 85 ? -5.097 -7.047 1.422 1.00 96.75 85 ALA A N 1
ATOM 678 C CA . ALA A 1 85 ? -5.724 -7.047 2.744 1.00 96.75 85 ALA A CA 1
ATOM 679 C C . ALA A 1 85 ? -7.212 -6.679 2.657 1.00 96.75 85 ALA A C 1
ATOM 681 O O . ALA A 1 85 ? -8.021 -7.193 3.428 1.00 96.75 85 ALA A O 1
ATOM 682 N N . THR A 1 86 ? -7.583 -5.832 1.690 1.00 96.56 86 THR A N 1
ATOM 683 C CA . THR A 1 86 ? -8.958 -5.357 1.490 1.00 96.56 86 THR A CA 1
ATOM 684 C C . THR A 1 86 ? -9.921 -6.528 1.347 1.00 96.56 86 THR A C 1
ATOM 686 O O . THR A 1 86 ? -10.911 -6.591 2.070 1.00 96.56 86 THR A O 1
ATOM 689 N N . THR A 1 87 ? -9.598 -7.503 0.493 1.00 95.50 87 THR A N 1
ATOM 690 C CA . THR A 1 87 ? -10.427 -8.698 0.277 1.00 95.50 87 THR A CA 1
ATOM 691 C C . THR A 1 87 ? -10.613 -9.487 1.572 1.00 95.50 87 THR A C 1
ATOM 693 O O . THR A 1 87 ? -11.741 -9.749 1.981 1.00 95.50 87 THR A O 1
ATOM 696 N N . LYS A 1 88 ? -9.518 -9.789 2.287 1.00 94.12 88 LYS A N 1
ATOM 697 C CA . LYS A 1 88 ? -9.571 -10.576 3.532 1.00 94.12 88 LYS A CA 1
ATOM 698 C C . LYS A 1 88 ? -10.397 -9.901 4.631 1.00 94.12 88 LYS A C 1
ATOM 700 O O . LYS A 1 88 ? -11.027 -10.612 5.423 1.00 94.12 88 LYS A O 1
ATOM 705 N N . LEU A 1 89 ? -10.368 -8.567 4.698 1.00 95.06 89 LEU A N 1
ATOM 706 C CA . LEU A 1 89 ? -11.142 -7.781 5.661 1.00 95.06 89 LEU A CA 1
ATOM 707 C C . LEU A 1 89 ? -12.616 -7.649 5.263 1.00 95.06 89 LEU A C 1
ATOM 709 O O . LEU A 1 89 ? -13.475 -7.793 6.134 1.00 95.06 89 LEU A O 1
ATOM 713 N N . MET A 1 90 ? -12.918 -7.422 3.979 1.00 94.94 90 MET A N 1
ATOM 714 C CA . MET A 1 90 ? -14.296 -7.388 3.469 1.00 94.94 90 MET A CA 1
ATOM 715 C C . MET A 1 90 ? -15.009 -8.720 3.718 1.00 94.94 90 MET A C 1
ATOM 717 O O . MET A 1 90 ? -16.108 -8.730 4.267 1.00 94.94 90 MET A O 1
ATOM 721 N N . ASP A 1 91 ? -14.346 -9.847 3.437 1.00 93.94 91 ASP A N 1
ATOM 722 C CA . ASP A 1 91 ? -14.888 -11.196 3.670 1.00 93.94 91 ASP A CA 1
ATOM 723 C C . ASP A 1 91 ? -15.251 -11.461 5.144 1.00 93.94 91 ASP A C 1
ATOM 725 O O . ASP A 1 91 ? -16.030 -12.363 5.454 1.00 93.94 91 ASP A O 1
ATOM 729 N N . ARG A 1 92 ? -14.679 -10.684 6.072 1.00 91.62 92 ARG A N 1
ATOM 730 C CA . ARG A 1 92 ? -14.899 -10.786 7.524 1.00 91.62 92 ARG A CA 1
ATOM 731 C C . ARG A 1 92 ? -15.806 -9.689 8.079 1.00 91.62 92 ARG A C 1
ATOM 733 O O . ARG A 1 92 ? -16.011 -9.648 9.289 1.00 91.62 92 ARG A O 1
ATOM 740 N N . GLY A 1 93 ? -16.332 -8.803 7.230 1.00 91.56 93 GLY A N 1
ATOM 741 C CA . GLY A 1 93 ? -17.152 -7.664 7.654 1.00 91.56 93 GLY A CA 1
ATOM 742 C C . GLY A 1 93 ? -16.381 -6.629 8.481 1.00 91.56 93 GLY A C 1
ATOM 743 O O . GLY A 1 93 ? -16.968 -5.940 9.314 1.00 91.56 93 GLY A O 1
ATOM 744 N N . ILE A 1 94 ? -15.057 -6.557 8.299 1.00 90.88 94 ILE A N 1
ATOM 745 C CA . ILE A 1 94 ? -14.196 -5.590 8.991 1.00 90.88 94 ILE A CA 1
ATOM 746 C C . ILE A 1 94 ? -14.119 -4.269 8.220 1.00 90.88 94 ILE A C 1
ATOM 748 O O . ILE A 1 94 ? -13.822 -3.255 8.841 1.00 90.88 94 ILE A O 1
ATOM 752 N N . LEU A 1 95 ? -14.391 -4.246 6.914 1.00 89.81 95 LEU A N 1
ATOM 753 C CA . LEU A 1 95 ? -14.539 -3.019 6.119 1.00 89.81 95 LEU A CA 1
ATOM 754 C C . LEU A 1 95 ? -15.999 -2.790 5.740 1.00 89.81 95 LEU A C 1
ATOM 756 O O . LEU A 1 95 ? -16.689 -3.797 5.473 1.00 89.81 95 LEU A O 1
#

pLDDT: mean 92.83, std 4.25, range [64.62, 97.69]

Mean predicted aligned error: 4.47 Å

Sequence (95 aa):
MKFEKWESYYKAVIASMGYDRDRDEVVAYQLSSMLADREDQLVPLDELREMIKGQHVFVFGDGPSLVEDIAGFDFRSLRVAADGATTKLMDRGIL

Solvent-accessible surface area (backbone atoms only — not comparable to full-atom values): 5920 Å² total; per-residue (Å²): 133,70,59,84,82,42,47,68,60,53,54,51,50,36,63,74,72,70,55,58,63,72,59,51,54,52,50,51,52,54,50,52,58,63,47,59,83,43,52,89,79,51,81,52,70,69,59,53,43,66,71,47,63,95,52,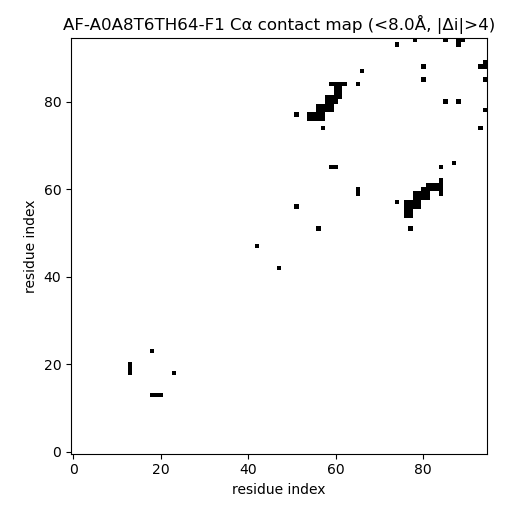68,70,48,76,40,59,66,52,93,56,44,69,69,76,51,60,91,64,83,84,87,57,54,77,45,59,44,72,72,22,39,58,65,33,45,80,66,68,75,99

Foldseek 3Di:
DPVVVCVVVVVVVCVVVVHDPVVVVVVVVVVVVVCVVVVVVDDDPVNVCVLPPPWDEAEQEPDPCRCVVCPPDDPPTHYHYDDPRVVVCVVVVND

Radius of gyration: 16.93 Å; Cα contacts (8 Å, |Δi|>4): 51; chains: 1; bounding box: 34×32×38 Å